Protein AF-A0A7C5NFF6-F1 (afdb_monomer_lite)

Foldseek 3Di:
DLLVVLVVQLAADPPDDDPADDDDDDQVPDPDDNPVPDDRVNSVVSSVVNCVVVVGHGPNPYDD

Secondary structure (DSSP, 8-state):
-HHHHHHHHHHS-TT-----S-----GGG--S---TT--HHHHHHHHHHHHHHTT--TTTT---

Structure (mmCIF, N/CA/C/O backbone):
data_AF-A0A7C5NFF6-F1
#
_entry.id   AF-A0A7C5NFF6-F1
#
loop_
_atom_site.group_PDB
_atom_site.id
_atom_site.type_symbol
_atom_site.label_atom_id
_atom_site.label_alt_id
_atom_site.label_comp_id
_atom_site.label_asym_id
_atom_site.label_entity_id
_atom_site.label_seq_id
_atom_site.pdbx_PDB_ins_code
_atom_site.Cartn_x
_atom_site.Cartn_y
_atom_site.Cartn_z
_atom_site.occupancy
_atom_site.B_iso_or_equiv
_atom_site.auth_seq_id
_atom_site.auth_comp_id
_atom_site.auth_asym_id
_atom_site.auth_atom_id
_atom_site.pdbx_PDB_model_num
ATOM 1 N N . TYR A 1 1 ? 1.999 8.476 -9.044 1.00 83.25 1 TYR A N 1
ATOM 2 C CA . TYR A 1 1 ? 1.413 7.121 -9.122 1.00 83.25 1 TYR A CA 1
ATOM 3 C C . TYR A 1 1 ? 1.295 6.461 -7.759 1.00 83.25 1 TYR A C 1
ATOM 5 O O . TYR A 1 1 ? 0.170 6.240 -7.356 1.00 83.25 1 TYR A O 1
ATOM 13 N N . VAL A 1 2 ? 2.384 6.213 -7.018 1.00 89.19 2 VAL A N 1
ATOM 14 C CA . VAL A 1 2 ? 2.308 5.585 -5.675 1.00 89.19 2 VAL A CA 1
ATOM 15 C C . VAL A 1 2 ? 1.366 6.330 -4.720 1.00 89.19 2 VAL A C 1
ATOM 17 O O . VAL A 1 2 ? 0.521 5.712 -4.091 1.00 89.19 2 VAL A O 1
ATOM 20 N N . GLU A 1 3 ? 1.469 7.658 -4.657 1.00 91.19 3 GLU A N 1
ATOM 21 C CA . GLU A 1 3 ? 0.588 8.492 -3.829 1.00 91.19 3 GLU A CA 1
ATOM 22 C C . GLU A 1 3 ? -0.888 8.379 -4.224 1.00 91.19 3 GLU A C 1
ATOM 24 O O . GLU A 1 3 ? -1.733 8.132 -3.374 1.00 91.19 3 GLU A O 1
ATOM 29 N N . PHE A 1 4 ? -1.177 8.468 -5.524 1.00 92.69 4 PHE A N 1
ATOM 30 C CA . PHE A 1 4 ? -2.522 8.266 -6.055 1.00 92.69 4 PHE A CA 1
ATOM 31 C C . PHE A 1 4 ? -3.082 6.884 -5.692 1.00 92.69 4 PHE A C 1
ATOM 33 O O . PHE A 1 4 ? -4.225 6.781 -5.265 1.00 92.69 4 PHE A O 1
ATOM 40 N N . VAL A 1 5 ? -2.273 5.825 -5.818 1.00 92.94 5 VAL A N 1
ATOM 41 C CA . VAL A 1 5 ? -2.690 4.465 -5.449 1.00 92.94 5 VAL A CA 1
ATOM 42 C C . VAL A 1 5 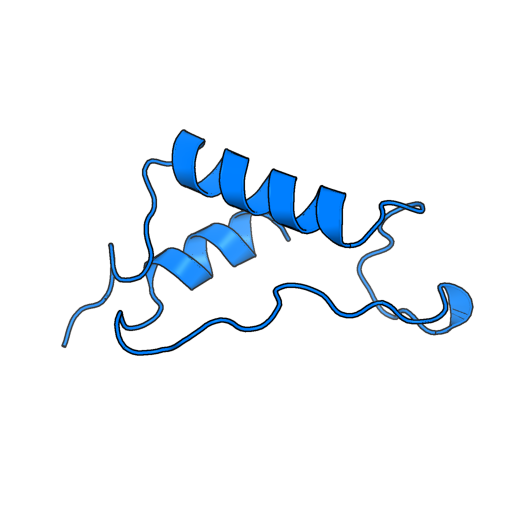? -2.973 4.373 -3.950 1.00 92.94 5 VAL A C 1
ATOM 44 O O . VAL A 1 5 ? -4.007 3.836 -3.576 1.00 92.94 5 VAL A O 1
ATOM 47 N N . ALA A 1 6 ? -2.121 4.939 -3.093 1.00 94.56 6 ALA A N 1
ATOM 48 C CA . ALA A 1 6 ? -2.351 4.956 -1.647 1.00 94.56 6 ALA A CA 1
ATOM 49 C C . ALA A 1 6 ? -3.660 5.686 -1.277 1.00 94.56 6 ALA A C 1
ATOM 51 O O . ALA A 1 6 ? -4.450 5.200 -0.471 1.00 94.56 6 A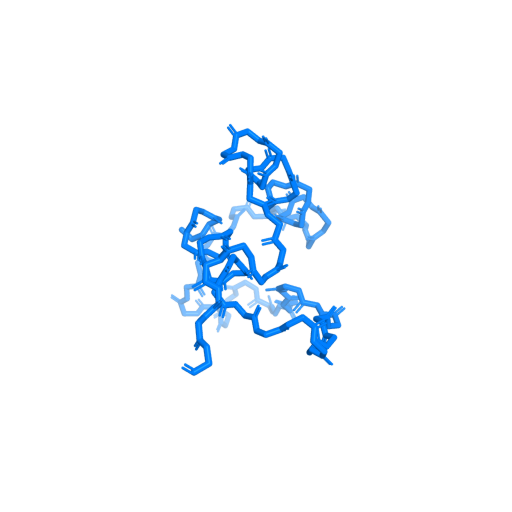LA A O 1
ATOM 52 N N . GLU A 1 7 ? -3.937 6.824 -1.912 1.00 94.69 7 GLU A N 1
ATOM 53 C CA . GLU A 1 7 ? -5.181 7.574 -1.711 1.00 94.69 7 GLU A CA 1
ATOM 54 C C . GLU A 1 7 ? -6.418 6.859 -2.264 1.00 94.69 7 GLU A C 1
ATOM 56 O O . GLU A 1 7 ? -7.508 6.982 -1.696 1.00 94.69 7 GLU A O 1
ATOM 61 N N . PHE A 1 8 ? -6.261 6.114 -3.358 1.00 94.62 8 PHE A N 1
ATOM 62 C CA . PHE A 1 8 ? -7.300 5.248 -3.901 1.00 94.62 8 PHE A CA 1
ATOM 63 C C . PHE A 1 8 ? -7.617 4.097 -2.938 1.00 94.62 8 PHE A C 1
ATOM 65 O O . PHE A 1 8 ? -8.787 3.883 -2.629 1.00 94.62 8 PHE A O 1
ATOM 72 N N . VAL A 1 9 ? -6.594 3.422 -2.399 1.00 94.94 9 VAL A N 1
ATOM 73 C CA . VAL A 1 9 ? -6.749 2.361 -1.386 1.00 94.94 9 VAL A CA 1
ATOM 74 C C . VAL A 1 9 ? -7.557 2.870 -0.195 1.00 94.94 9 VAL A C 1
ATOM 76 O O . VAL A 1 9 ? -8.504 2.212 0.221 1.00 94.94 9 VAL A O 1
ATOM 79 N N . GLY A 1 10 ? -7.265 4.077 0.297 1.00 95.81 10 GLY A N 1
ATOM 80 C CA . GLY A 1 10 ? -8.006 4.673 1.412 1.00 95.81 10 GLY A CA 1
ATOM 81 C C . GLY A 1 10 ? -9.505 4.878 1.160 1.00 95.81 10 GLY A C 1
ATOM 82 O O . GLY A 1 10 ? -10.275 4.942 2.110 1.00 95.81 10 GLY A O 1
ATOM 83 N N . ARG A 1 11 ? -9.936 4.972 -0.102 1.00 95.56 11 ARG A N 1
ATOM 84 C CA . ARG A 1 11 ? -11.351 5.132 -0.494 1.00 95.56 11 ARG A CA 1
ATOM 85 C C . ARG A 1 11 ? -12.019 3.817 -0.882 1.00 95.56 11 ARG A C 1
ATOM 87 O O . ARG A 1 11 ? -13.234 3.784 -1.060 1.00 95.56 11 ARG A O 1
ATOM 94 N N . LEU A 1 12 ? -11.236 2.759 -1.062 1.00 95.25 12 LEU A N 1
ATOM 95 C CA . LEU A 1 12 ? -11.742 1.454 -1.445 1.00 95.25 12 LEU A CA 1
ATOM 96 C C . LEU A 1 12 ? -12.508 0.837 -0.271 1.00 95.25 12 LEU A C 1
ATOM 98 O O . LEU A 1 12 ? -12.050 0.897 0.868 1.00 95.25 12 LEU A O 1
ATOM 102 N N . ARG A 1 13 ? -13.663 0.234 -0.557 1.00 95.12 13 ARG A N 1
ATOM 103 C CA . ARG A 1 13 ? -14.486 -0.454 0.443 1.00 95.12 13 ARG A CA 1
ATOM 104 C C . ARG A 1 13 ? -13.708 -1.599 1.092 1.00 95.12 13 ARG A C 1
ATOM 106 O O . ARG A 1 13 ? -12.931 -2.278 0.425 1.00 95.12 13 ARG A O 1
ATOM 113 N N . GLU A 1 14 ? -13.936 -1.820 2.380 1.00 92.12 14 GLU A N 1
ATOM 114 C CA . GLU A 1 14 ? -13.178 -2.770 3.210 1.00 92.12 14 GLU A CA 1
ATOM 115 C C . GLU A 1 14 ? -13.311 -4.237 2.768 1.00 92.12 14 GLU A C 1
ATOM 117 O O . GLU A 1 14 ? -12.405 -5.032 2.989 1.00 92.12 14 GLU A O 1
ATOM 122 N N . ASP A 1 15 ? -14.413 -4.602 2.110 1.00 93.81 15 ASP A N 1
ATOM 123 C CA . ASP A 1 15 ? -14.685 -5.975 1.662 1.00 93.81 15 ASP A CA 1
ATOM 124 C C . ASP A 1 15 ? -14.080 -6.322 0.284 1.00 93.81 15 ASP A C 1
ATOM 126 O O . ASP A 1 15 ? -14.236 -7.445 -0.200 1.00 93.81 15 ASP A O 1
ATOM 130 N N . ILE A 1 16 ? -13.398 -5.372 -0.366 1.00 94.38 16 ILE A N 1
ATOM 131 C CA . ILE A 1 16 ? -12.7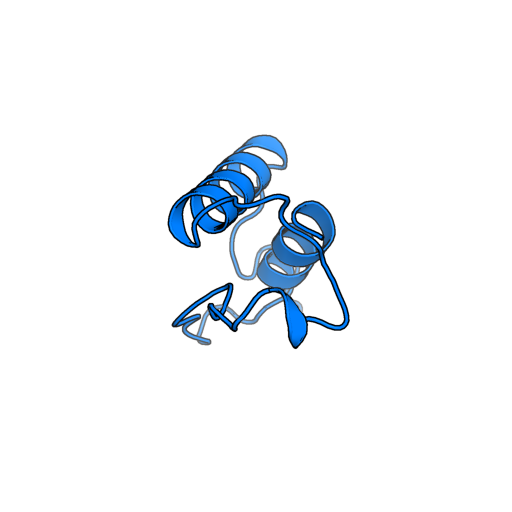29 -5.602 -1.648 1.00 94.38 16 ILE A CA 1
ATOM 132 C C . ILE A 1 16 ? -11.324 -6.133 -1.386 1.00 94.38 16 ILE A C 1
ATOM 134 O O . ILE A 1 16 ? -10.520 -5.500 -0.713 1.00 94.38 16 ILE A O 1
ATOM 138 N N . ILE A 1 17 ? -10.980 -7.267 -1.986 1.00 92.88 17 ILE A N 1
ATOM 139 C CA . ILE A 1 17 ? -9.625 -7.814 -1.893 1.00 92.88 17 ILE A CA 1
ATOM 140 C C . ILE A 1 17 ? -8.793 -7.307 -3.073 1.00 92.88 17 ILE A C 1
ATOM 142 O O . ILE A 1 17 ? -9.127 -7.547 -4.234 1.00 92.88 17 ILE A O 1
ATOM 146 N N . ILE A 1 18 ? -7.683 -6.626 -2.780 1.00 90.44 18 ILE A N 1
ATOM 147 C CA . ILE A 1 18 ? -6.694 -6.225 -3.787 1.00 90.44 18 ILE A CA 1
ATOM 148 C C . ILE A 1 18 ? -5.721 -7.389 -4.008 1.00 90.44 18 ILE A C 1
ATOM 150 O O . ILE A 1 18 ? -4.898 -7.681 -3.148 1.00 90.44 18 ILE A O 1
ATOM 154 N N . GLU A 1 19 ? -5.786 -8.047 -5.168 1.00 87.81 19 GLU A N 1
ATOM 155 C CA . GLU A 1 19 ? -4.889 -9.173 -5.480 1.00 87.81 19 GLU A CA 1
ATOM 156 C C . GLU A 1 19 ? -3.466 -8.705 -5.844 1.00 87.81 19 GLU A C 1
ATOM 158 O O . GLU A 1 19 ? -2.482 -9.314 -5.427 1.00 87.81 19 GLU A O 1
ATOM 163 N N . ARG A 1 20 ? -3.340 -7.632 -6.641 1.00 86.69 20 ARG A N 1
ATOM 164 C CA . ARG A 1 20 ? -2.062 -7.069 -7.117 1.00 86.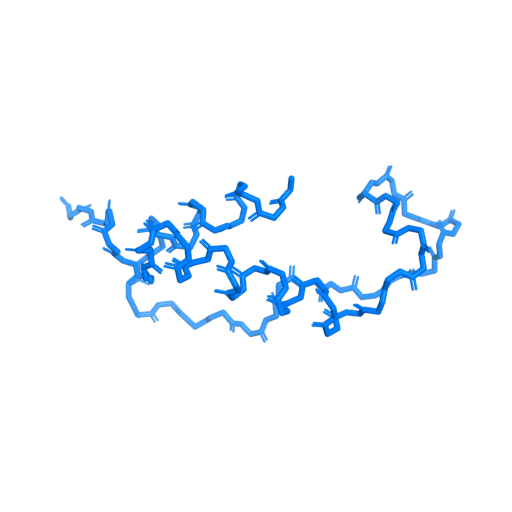69 20 ARG A CA 1
ATOM 165 C C . ARG A 1 20 ? -2.192 -5.573 -7.420 1.00 86.69 20 ARG A C 1
ATOM 167 O O . ARG A 1 20 ? -3.182 -5.150 -8.007 1.00 86.69 20 ARG A O 1
ATOM 174 N N . PHE A 1 21 ? -1.160 -4.787 -7.103 1.00 82.75 21 PHE A N 1
ATOM 175 C CA . PHE A 1 21 ? -1.098 -3.351 -7.438 1.00 82.75 21 PHE A CA 1
ATOM 176 C C 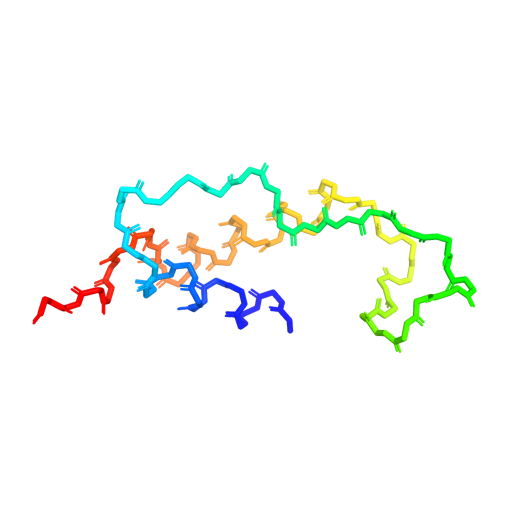. PHE A 1 21 ? -0.548 -3.054 -8.834 1.00 82.75 21 PHE A C 1
ATOM 178 O O . PHE A 1 21 ? -0.823 -2.002 -9.411 1.00 82.75 21 PHE A O 1
ATOM 185 N N . ILE A 1 22 ? 0.275 -3.952 -9.364 1.00 80.06 22 ILE A N 1
ATOM 186 C CA . ILE A 1 22 ? 0.980 -3.767 -10.625 1.00 80.06 22 ILE A CA 1
ATOM 187 C C . ILE A 1 22 ? 1.073 -5.098 -11.366 1.00 80.06 22 ILE A C 1
ATOM 189 O O . ILE A 1 22 ? 1.164 -6.162 -10.753 1.00 80.06 22 ILE A O 1
ATOM 193 N N . SER A 1 23 ? 1.043 -5.017 -12.693 1.00 74.94 23 SER A N 1
ATOM 194 C CA . SER A 1 23 ? 1.355 -6.124 -13.588 1.00 74.94 23 SER A CA 1
ATOM 195 C C . SER A 1 23 ? 2.649 -5.812 -14.333 1.00 74.94 23 SER A C 1
ATOM 197 O O . SER A 1 23 ? 2.856 -4.683 -14.784 1.00 74.94 23 SER A O 1
ATOM 199 N N . GLU A 1 24 ? 3.521 -6.809 -14.462 1.00 68.06 24 GLU A N 1
ATOM 200 C CA . GLU A 1 24 ? 4.736 -6.697 -15.266 1.00 68.06 24 GLU A CA 1
ATOM 201 C C . GLU A 1 24 ? 4.377 -6.871 -16.745 1.00 68.06 24 GLU A C 1
ATOM 203 O O . GLU A 1 24 ? 3.663 -7.790 -17.142 1.00 68.06 24 GLU A O 1
ATOM 208 N N . SER A 1 25 ? 4.864 -5.969 -17.589 1.00 68.31 25 SER A N 1
ATOM 209 C CA . SER A 1 25 ? 4.763 -6.081 -19.043 1.00 68.31 25 SER A CA 1
ATOM 210 C C . SER A 1 25 ? 6.090 -5.675 -19.675 1.00 68.31 25 SER A C 1
ATOM 212 O O . SER A 1 25 ? 6.822 -4.881 -19.076 1.00 68.31 25 SER A O 1
ATOM 214 N N . PRO A 1 26 ? 6.428 -6.202 -20.868 1.00 67.94 26 PRO A N 1
ATOM 215 C CA . PRO A 1 26 ? 7.666 -5.857 -21.554 1.00 67.94 26 PRO A CA 1
ATOM 216 C C . PRO A 1 26 ? 7.841 -4.329 -21.641 1.00 67.94 26 PRO A C 1
ATOM 218 O O . PRO A 1 26 ? 6.898 -3.647 -22.056 1.00 67.94 26 PRO A O 1
ATOM 221 N N . PRO A 1 27 ? 9.013 -3.768 -21.281 1.00 64.31 27 PRO A N 1
ATOM 222 C CA . PRO A 1 27 ? 9.203 -2.318 -21.166 1.00 64.31 27 PRO A CA 1
ATOM 223 C C . PRO A 1 27 ? 8.872 -1.538 -22.442 1.00 64.31 27 PRO A C 1
ATOM 225 O O . PRO A 1 27 ? 8.420 -0.399 -22.385 1.00 64.31 27 PRO A O 1
ATOM 228 N N . ASN A 1 28 ? 9.067 -2.171 -23.598 1.00 68.50 28 ASN A N 1
ATOM 229 C CA . ASN A 1 28 ? 8.782 -1.626 -24.923 1.00 68.50 28 ASN A CA 1
ATOM 230 C C . ASN A 1 28 ? 7.283 -1.546 -25.266 1.00 68.50 28 ASN A C 1
ATOM 232 O O . ASN A 1 28 ? 6.935 -0.936 -26.273 1.00 68.50 28 ASN A O 1
ATOM 236 N N . LYS A 1 29 ? 6.406 -2.158 -24.464 1.00 67.62 29 LYS A N 1
ATOM 237 C CA . LYS A 1 29 ? 4.943 -2.105 -24.619 1.00 67.62 29 LYS A CA 1
ATOM 238 C C . LYS A 1 29 ? 4.253 -1.263 -23.539 1.00 67.62 29 LYS A C 1
ATOM 240 O O . LYS A 1 29 ? 3.032 -1.130 -23.563 1.00 67.62 29 LYS A O 1
ATOM 245 N N . LEU A 1 30 ? 5.005 -0.698 -22.591 1.00 65.94 30 LEU A N 1
ATOM 246 C CA . LEU A 1 30 ? 4.448 0.133 -21.524 1.00 65.94 30 LEU A CA 1
ATOM 247 C C . LEU A 1 30 ? 4.150 1.549 -22.038 1.00 65.94 30 LEU A C 1
ATOM 249 O O . LEU A 1 30 ? 5.058 2.280 -22.428 1.00 65.94 30 LEU A O 1
ATOM 253 N N . ILE A 1 31 ? 2.878 1.951 -21.982 1.00 68.12 31 ILE A N 1
ATOM 254 C CA . ILE A 1 31 ? 2.429 3.313 -22.324 1.00 68.12 31 ILE A CA 1
ATOM 255 C C . ILE A 1 31 ? 2.838 4.298 -21.209 1.00 68.12 31 ILE A C 1
ATOM 257 O O . ILE A 1 31 ? 3.370 5.371 -21.483 1.00 68.12 31 ILE A O 1
ATOM 261 N N . ALA A 1 32 ? 2.653 3.904 -19.945 1.00 64.81 32 ALA A N 1
ATOM 262 C CA . ALA A 1 32 ? 3.141 4.560 -18.727 1.00 64.81 32 ALA A CA 1
ATOM 263 C C . ALA A 1 32 ? 2.905 3.615 -17.528 1.00 64.81 32 ALA A C 1
ATOM 265 O O . ALA A 1 32 ? 2.081 2.708 -17.649 1.00 64.81 32 ALA A O 1
ATOM 266 N N . PRO A 1 33 ? 3.511 3.836 -16.348 1.00 60.31 33 PRO A N 1
ATOM 267 C CA . PRO A 1 33 ? 4.722 4.598 -16.040 1.00 60.31 33 PRO A CA 1
ATOM 268 C C . PRO A 1 33 ? 6.004 3.798 -16.336 1.00 60.31 33 PRO A C 1
ATOM 270 O O . PRO A 1 33 ? 6.051 2.573 -16.242 1.00 60.31 33 PRO A O 1
ATOM 273 N N . LYS A 1 34 ? 7.082 4.510 -16.676 1.00 67.31 34 LYS A N 1
ATOM 274 C CA . LYS A 1 34 ? 8.406 3.912 -16.874 1.00 67.31 34 LYS A CA 1
ATOM 275 C C . LYS A 1 34 ? 9.070 3.763 -15.516 1.00 67.31 34 LYS A C 1
ATOM 277 O O . LYS A 1 34 ? 9.719 4.682 -15.030 1.00 67.31 34 LYS A O 1
ATOM 282 N N . TRP A 1 35 ? 8.908 2.604 -14.898 1.00 67.19 35 TRP A N 1
ATOM 283 C CA . TRP A 1 35 ? 9.489 2.308 -13.590 1.00 67.19 35 TRP A CA 1
ATOM 284 C C . TRP A 1 35 ? 11.029 2.223 -13.584 1.00 67.19 35 TRP A C 1
ATOM 286 O O . TRP A 1 35 ? 11.597 1.811 -12.582 1.00 67.19 35 TRP A O 1
ATOM 296 N N . ASN A 1 36 ? 11.713 2.598 -14.677 1.00 63.44 36 ASN A N 1
ATOM 297 C CA . ASN A 1 36 ? 13.170 2.527 -14.851 1.00 63.44 36 ASN A CA 1
ATOM 298 C C . ASN A 1 36 ? 13.784 1.195 -14.374 1.00 63.44 36 ASN A C 1
ATOM 300 O O . ASN A 1 36 ? 14.882 1.170 -13.830 1.00 63.44 36 ASN A O 1
ATOM 304 N N . GLY A 1 37 ? 13.067 0.085 -14.574 1.00 63.66 37 GLY A N 1
ATOM 305 C CA . GLY A 1 37 ? 13.521 -1.244 -14.164 1.00 63.66 37 GLY A CA 1
ATOM 306 C C . GLY A 1 37 ? 13.235 -1.627 -12.708 1.00 63.66 37 GLY A C 1
ATOM 307 O O . GLY A 1 37 ? 13.744 -2.659 -12.279 1.00 63.66 37 GLY A O 1
ATOM 308 N N . LEU A 1 38 ? 12.429 -0.861 -11.956 1.00 66.69 38 LEU A N 1
ATOM 309 C CA . LEU A 1 38 ? 11.935 -1.318 -10.651 1.00 66.69 38 LEU A CA 1
ATOM 310 C C . LEU A 1 38 ? 11.092 -2.579 -10.834 1.00 66.69 38 LEU A C 1
ATOM 312 O O . LEU A 1 38 ? 10.204 -2.629 -11.690 1.00 66.69 38 LEU A O 1
ATOM 316 N N . LYS A 1 39 ? 11.357 -3.572 -9.991 1.00 71.94 39 LYS A N 1
ATOM 317 C CA . LYS A 1 39 ? 10.601 -4.824 -9.954 1.00 71.94 39 LYS A CA 1
ATOM 318 C C . LYS A 1 39 ? 9.250 -4.606 -9.272 1.00 71.94 39 LYS A C 1
ATOM 320 O O . LYS A 1 39 ? 9.107 -3.725 -8.420 1.00 71.94 39 LYS A O 1
ATOM 325 N N . ASN A 1 40 ? 8.265 -5.446 -9.585 1.00 74.56 40 ASN A N 1
ATOM 326 C CA . ASN A 1 40 ? 6.908 -5.349 -9.022 1.00 74.56 40 ASN A CA 1
ATOM 327 C C . ASN A 1 40 ? 6.858 -5.226 -7.484 1.00 74.56 40 ASN A C 1
ATOM 329 O O . ASN A 1 40 ? 6.056 -4.460 -6.938 1.00 74.56 40 ASN A O 1
ATOM 333 N N . PHE A 1 41 ? 7.736 -5.938 -6.772 1.00 80.19 41 PHE A N 1
ATOM 334 C CA . PHE A 1 41 ? 7.784 -5.886 -5.309 1.00 80.19 41 PHE A CA 1
ATOM 335 C C . PHE A 1 41 ? 8.241 -4.523 -4.774 1.00 80.19 41 PHE A C 1
ATOM 337 O O . PHE A 1 41 ? 7.768 -4.087 -3.729 1.00 80.19 41 PHE A O 1
ATOM 344 N N . GLU A 1 42 ? 9.116 -3.813 -5.490 1.00 84.81 42 GLU A N 1
ATOM 345 C CA . GLU A 1 42 ? 9.613 -2.503 -5.057 1.00 84.81 42 GLU A CA 1
ATOM 346 C C . GLU A 1 42 ? 8.522 -1.441 -5.159 1.00 84.81 42 GLU A C 1
ATOM 348 O O . GLU A 1 42 ? 8.453 -0.528 -4.338 1.00 84.81 42 GLU A O 1
ATOM 353 N N . VAL A 1 43 ? 7.648 -1.560 -6.162 1.00 85.50 43 VAL A N 1
ATOM 354 C CA . VAL A 1 43 ? 6.483 -0.680 -6.307 1.00 85.50 43 VAL A CA 1
ATOM 355 C C . VAL A 1 43 ? 5.483 -0.937 -5.183 1.00 85.50 43 VAL A C 1
ATOM 357 O O . VAL A 1 43 ? 5.004 0.020 -4.578 1.00 85.50 43 VAL A O 1
ATOM 360 N N . THR A 1 44 ? 5.230 -2.205 -4.857 1.00 88.50 44 THR A N 1
ATOM 361 C CA . THR A 1 44 ? 4.340 -2.591 -3.749 1.00 88.50 44 THR A CA 1
ATOM 362 C C . THR A 1 44 ? 4.871 -2.073 -2.411 1.00 88.50 44 THR A C 1
ATOM 364 O O . THR A 1 44 ? 4.173 -1.332 -1.727 1.00 88.50 44 THR A O 1
ATOM 367 N N . ALA A 1 45 ? 6.153 -2.299 -2.109 1.00 90.69 45 ALA A N 1
ATOM 368 C CA . ALA A 1 45 ? 6.783 -1.795 -0.887 1.00 90.69 45 AL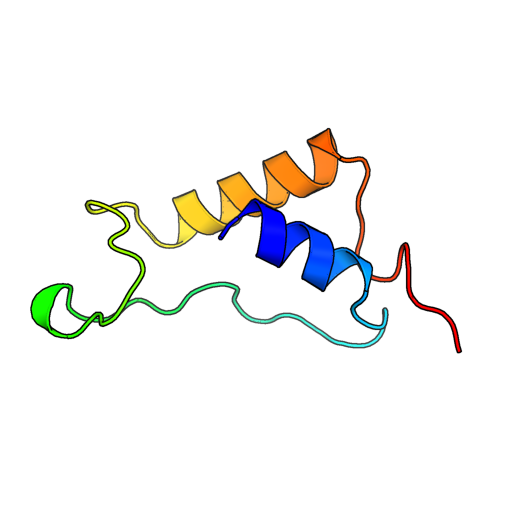A A CA 1
ATOM 369 C C . ALA A 1 45 ? 6.731 -0.258 -0.773 1.00 90.69 45 ALA A C 1
ATOM 371 O O . ALA A 1 45 ? 6.592 0.294 0.320 1.00 90.69 45 ALA A O 1
ATOM 372 N N . LYS A 1 46 ? 6.821 0.461 -1.901 1.00 91.69 46 LYS A N 1
ATOM 373 C CA . LYS A 1 46 ? 6.650 1.923 -1.927 1.00 91.69 46 LYS A CA 1
ATOM 374 C C . LYS A 1 46 ? 5.218 2.347 -1.600 1.00 91.69 46 LYS A C 1
ATOM 376 O O . LYS A 1 46 ? 5.053 3.380 -0.953 1.00 91.69 46 LYS A O 1
ATOM 381 N N . ILE A 1 47 ? 4.213 1.594 -2.050 1.00 92.50 47 ILE A N 1
ATOM 382 C CA . ILE A 1 47 ? 2.802 1.835 -1.712 1.00 92.50 47 ILE A CA 1
ATOM 383 C C . ILE A 1 47 ? 2.586 1.586 -0.219 1.00 92.50 47 ILE A C 1
ATOM 385 O O . ILE A 1 47 ? 2.094 2.486 0.455 1.00 92.50 47 ILE A O 1
ATOM 389 N N . ASP A 1 48 ? 3.057 0.460 0.316 1.00 93.25 48 ASP A N 1
ATOM 390 C CA . ASP A 1 48 ? 2.921 0.125 1.740 1.00 93.25 48 ASP A CA 1
ATOM 391 C C . ASP A 1 48 ? 3.568 1.181 2.639 1.00 93.25 48 ASP A C 1
ATOM 393 O O . ASP A 1 48 ? 2.948 1.698 3.570 1.00 93.25 48 ASP A O 1
ATOM 397 N N . LYS A 1 49 ? 4.799 1.595 2.310 1.00 95.88 49 LYS A N 1
ATOM 398 C CA . LYS A 1 49 ? 5.483 2.675 3.032 1.00 95.88 49 LYS A CA 1
ATOM 399 C C . LYS A 1 49 ? 4.677 3.971 2.990 1.00 95.88 49 LYS A C 1
ATOM 401 O O . LYS A 1 49 ? 4.598 4.675 3.991 1.00 95.88 49 LYS A O 1
ATOM 406 N N . LYS A 1 50 ? 4.070 4.291 1.843 1.00 95.88 50 LYS A N 1
ATOM 407 C CA . LYS A 1 50 ? 3.273 5.511 1.680 1.00 95.88 50 LYS A CA 1
ATOM 408 C C . LYS A 1 50 ? 1.972 5.463 2.480 1.00 95.88 50 LYS A C 1
ATOM 410 O O . LYS A 1 50 ? 1.582 6.494 3.021 1.00 95.88 50 LYS A O 1
ATOM 415 N N . LEU A 1 51 ? 1.329 4.298 2.559 1.00 95.81 51 LEU A N 1
ATOM 416 C CA . LEU A 1 51 ? 0.148 4.074 3.391 1.00 95.81 51 LEU A CA 1
ATOM 417 C C . LEU A 1 51 ? 0.476 4.342 4.862 1.00 95.81 51 LEU A C 1
ATOM 419 O O . LEU A 1 51 ? -0.191 5.163 5.481 1.00 95.81 51 LEU A O 1
ATOM 423 N N . ILE A 1 52 ? 1.570 3.770 5.376 1.00 96.75 52 ILE A N 1
ATOM 424 C CA . ILE A 1 52 ? 2.035 4.013 6.752 1.00 96.75 52 ILE A CA 1
ATOM 425 C C . ILE A 1 52 ? 2.369 5.497 6.973 1.00 96.75 52 ILE A C 1
ATOM 427 O O . ILE A 1 52 ? 1.900 6.098 7.933 1.00 96.75 52 ILE A O 1
ATOM 431 N N . GLU A 1 53 ? 3.148 6.112 6.076 1.00 97.00 53 GLU A N 1
ATOM 432 C CA . GLU A 1 53 ? 3.555 7.523 6.190 1.00 97.00 53 GLU A CA 1
ATOM 433 C C . GLU A 1 53 ? 2.366 8.496 6.219 1.00 97.00 53 GLU A C 1
ATOM 435 O O . GLU A 1 53 ? 2.436 9.523 6.890 1.00 97.00 53 GLU A O 1
ATOM 440 N N . LYS A 1 54 ? 1.292 8.200 5.475 1.00 96.12 54 LYS A N 1
ATOM 441 C CA . LYS A 1 54 ? 0.074 9.024 5.429 1.00 96.12 54 LYS A CA 1
ATOM 442 C C . LYS A 1 54 ? -1.005 8.573 6.423 1.00 96.12 54 LYS A C 1
ATOM 444 O O . LYS A 1 54 ? -2.098 9.141 6.410 1.00 96.12 54 LYS A O 1
ATOM 449 N N . ASP A 1 55 ? -0.719 7.571 7.254 1.00 97.00 55 ASP A N 1
ATOM 450 C CA . ASP A 1 55 ? -1.687 6.951 8.164 1.00 97.00 55 ASP A CA 1
ATOM 451 C C . ASP A 1 55 ? -2.938 6.421 7.423 1.00 97.00 55 ASP A C 1
ATOM 453 O O . ASP A 1 55 ? -4.056 6.502 7.908 1.00 97.00 55 ASP A O 1
ATOM 457 N N . ILE A 1 56 ? -2.803 5.925 6.193 1.00 96.75 56 ILE A N 1
ATOM 458 C CA . ILE A 1 56 ? -3.925 5.433 5.381 1.00 96.75 56 ILE A CA 1
ATOM 459 C C . ILE A 1 56 ? -4.025 3.911 5.496 1.00 96.75 56 ILE A C 1
ATOM 461 O O . ILE A 1 56 ? -3.045 3.201 5.292 1.00 96.75 56 ILE A O 1
ATOM 465 N N . TRP A 1 57 ? -5.236 3.409 5.723 1.00 95.12 57 TRP A N 1
ATOM 466 C CA . TRP A 1 57 ? -5.610 2.007 5.536 1.00 95.12 57 TRP A CA 1
ATOM 467 C C . TRP A 1 57 ? -6.814 1.918 4.596 1.00 95.12 57 TRP A C 1
ATOM 469 O O . TRP A 1 57 ? -7.503 2.913 4.353 1.00 95.12 57 TRP A O 1
ATOM 479 N N . GLN A 1 58 ? -7.054 0.734 4.037 1.00 95.88 58 GLN A N 1
ATOM 480 C CA . GLN A 1 58 ? -8.193 0.509 3.155 1.00 95.88 58 GLN A CA 1
ATOM 481 C C . GLN A 1 58 ? -9.509 0.816 3.875 1.00 95.88 58 GLN A C 1
ATOM 483 O O . GLN A 1 58 ? -9.715 0.369 4.997 1.00 95.88 58 GLN A O 1
ATOM 488 N N . GLY A 1 59 ? -10.382 1.594 3.238 1.00 94.81 59 GLY A N 1
ATOM 489 C CA . GLY A 1 59 ? -11.658 2.004 3.826 1.00 94.81 59 GLY A CA 1
ATOM 490 C C . GLY A 1 59 ? -11.593 3.224 4.745 1.00 94.81 59 GLY A C 1
ATOM 491 O O . GLY A 1 59 ? -12.646 3.717 5.135 1.00 94.81 59 GLY A O 1
ATOM 492 N N . LYS A 1 60 ? -10.407 3.791 5.029 1.00 95.25 60 LYS A N 1
ATOM 493 C CA . LYS A 1 60 ? -10.256 4.976 5.903 1.00 95.25 60 LYS A CA 1
ATOM 494 C C . LYS A 1 60 ? -11.198 6.137 5.546 1.00 95.25 60 LYS A C 1
ATOM 496 O O . LYS A 1 60 ? -11.657 6.853 6.431 1.00 95.25 60 LYS A O 1
ATOM 501 N N . TYR A 1 61 ? -11.448 6.345 4.257 1.00 94.81 61 TYR A N 1
ATOM 502 C CA . TYR A 1 61 ? -12.279 7.426 3.721 1.00 94.81 61 TYR A CA 1
ATOM 503 C C . TYR A 1 61 ? -13.554 6.915 3.040 1.00 94.81 61 TYR A C 1
ATOM 505 O O . TYR A 1 61 ? -14.168 7.647 2.263 1.00 94.81 61 TYR A O 1
ATOM 513 N N . TYR A 1 62 ? -13.921 5.651 3.250 1.00 92.88 62 TYR A N 1
ATOM 514 C CA . TYR A 1 62 ? -15.137 5.094 2.676 1.00 92.88 62 TYR A CA 1
ATOM 515 C C . TYR A 1 62 ? -16.356 5.587 3.470 1.00 92.88 62 TYR A C 1
ATOM 517 O O . TYR A 1 62 ? -16.408 5.483 4.695 1.00 92.88 62 TYR A O 1
ATOM 525 N N . HIS A 1 63 ? -17.337 6.144 2.764 1.00 84.38 63 HIS A N 1
ATOM 526 C CA . HIS A 1 63 ? -18.611 6.588 3.324 1.00 84.38 63 HIS A CA 1
ATOM 527 C C . HIS A 1 63 ? -19.736 5.886 2.554 1.00 84.38 63 HIS A C 1
ATOM 529 O O . HIS A 1 63 ? -19.682 5.841 1.324 1.00 84.38 63 HIS A O 1
ATOM 535 N N . ASN A 1 64 ? -20.694 5.307 3.288 1.00 66.06 64 ASN A N 1
ATOM 536 C CA . ASN A 1 64 ? -21.859 4.603 2.731 1.00 66.06 64 ASN A CA 1
ATOM 537 C C . ASN A 1 64 ? -22.839 5.551 2.038 1.00 66.06 64 ASN A C 1
ATOM 539 O O . ASN A 1 64 ? -23.061 6.657 2.582 1.00 66.06 64 ASN A O 1
#

Sequence (64 aa):
YVEFVAEFVGRLREDIIIERFISESPPNKLIAPKWNGLKNFEVTAKIDKKLIEKDIWQGKYYHN

pLDDT: mean 84.72, std 12.08, range [60.31, 97.0]

Radius of gyration: 13.07 Å; chains: 1; bounding box: 35×18×33 Å